Protein AF-A0A949H451-F1 (afdb_monomer_lite)

Radius of gyration: 16.6 Å; chains: 1; bounding box: 36×26×42 Å

pLDDT: mean 83.33, std 15.46, range [43.34, 97.88]

Structure (mmCIF, N/CA/C/O backbone):
data_AF-A0A949H451-F1
#
_entry.id   AF-A0A949H451-F1
#
loop_
_atom_site.group_PDB
_atom_site.id
_atom_site.type_symbol
_atom_site.label_atom_id
_atom_site.label_alt_id
_atom_site.label_comp_id
_atom_site.label_asym_id
_atom_site.label_entity_id
_atom_site.label_seq_id
_atom_site.pdbx_PDB_ins_code
_atom_site.Cartn_x
_atom_site.Cartn_y
_atom_site.Cartn_z
_atom_site.occupancy
_atom_site.B_iso_or_equiv
_atom_site.auth_seq_id
_atom_site.auth_comp_id
_atom_site.auth_asym_id
_atom_site.auth_atom_id
_atom_site.pdbx_PDB_model_num
ATOM 1 N N . MET A 1 1 ? -3.075 10.455 18.807 1.00 43.34 1 MET A N 1
ATOM 2 C CA . MET A 1 1 ? -2.111 10.708 17.712 1.00 43.34 1 MET A CA 1
ATOM 3 C C . MET A 1 1 ? -2.907 11.272 16.547 1.00 43.34 1 MET A C 1
ATOM 5 O O . MET A 1 1 ? -3.841 10.615 16.111 1.00 43.34 1 MET A O 1
ATOM 9 N N . ASN A 1 2 ? -2.655 12.517 16.141 1.00 46.84 2 ASN A N 1
ATOM 10 C CA . ASN A 1 2 ? -3.501 13.207 15.161 1.00 46.84 2 ASN A CA 1
ATOM 11 C C . ASN A 1 2 ? -3.372 12.534 13.788 1.00 46.84 2 ASN A C 1
ATOM 13 O O . ASN A 1 2 ? -2.302 12.559 13.185 1.00 46.84 2 ASN A O 1
ATOM 17 N N . ALA A 1 3 ? -4.453 11.924 13.303 1.00 53.09 3 ALA A N 1
ATOM 18 C CA . ALA A 1 3 ? -4.528 11.433 11.934 1.00 53.09 3 ALA A CA 1
ATOM 19 C C . ALA A 1 3 ? -4.367 12.614 10.969 1.00 53.09 3 ALA A C 1
ATOM 21 O O . ALA A 1 3 ? -5.132 13.575 11.029 1.00 53.09 3 ALA A O 1
ATOM 22 N N . THR A 1 4 ? -3.358 12.560 10.101 1.00 57.19 4 THR A N 1
ATOM 23 C CA . THR A 1 4 ? -3.060 13.638 9.147 1.00 57.19 4 THR A CA 1
ATOM 24 C C . THR A 1 4 ? -4.027 13.609 7.960 1.00 57.19 4 THR A C 1
ATOM 26 O O . THR A 1 4 ? -4.313 14.650 7.380 1.00 57.19 4 THR A O 1
ATOM 29 N N . ILE A 1 5 ? -4.564 12.430 7.619 1.00 57.34 5 ILE A N 1
ATOM 30 C CA . ILE A 1 5 ? -5.566 12.253 6.562 1.00 57.34 5 ILE A CA 1
ATOM 31 C C . ILE A 1 5 ? -6.672 11.317 7.080 1.00 57.34 5 ILE A C 1
ATOM 33 O O . ILE A 1 5 ? -6.406 10.132 7.299 1.00 57.34 5 ILE A O 1
ATOM 37 N N . PRO A 1 6 ? -7.911 11.794 7.292 1.00 57.16 6 PRO A N 1
ATOM 38 C CA . PRO A 1 6 ? -9.023 10.914 7.630 1.00 57.16 6 PRO A CA 1
ATOM 39 C C . PRO A 1 6 ? -9.412 10.081 6.395 1.00 57.16 6 PRO A C 1
ATOM 41 O O . PRO A 1 6 ? -9.885 10.632 5.407 1.00 57.16 6 PRO A O 1
ATOM 44 N N . LEU A 1 7 ? -9.244 8.753 6.445 1.00 59.50 7 LEU A N 1
ATOM 45 C CA . LEU A 1 7 ? -9.737 7.831 5.401 1.00 59.50 7 LEU A CA 1
ATOM 46 C C . LEU A 1 7 ? -11.220 7.474 5.570 1.00 59.50 7 LEU A C 1
ATOM 48 O O . LEU A 1 7 ? -11.773 6.697 4.792 1.00 59.50 7 LEU A O 1
ATOM 52 N N . GLY A 1 8 ? -11.872 8.043 6.582 1.00 59.81 8 GLY A N 1
ATOM 53 C CA . GLY A 1 8 ? -13.260 7.771 6.922 1.00 59.81 8 GLY A CA 1
ATOM 54 C C . GLY A 1 8 ? -13.392 6.746 8.044 1.00 59.81 8 GLY A C 1
ATOM 55 O O . GLY A 1 8 ? -12.480 6.525 8.842 1.00 59.81 8 GLY A O 1
ATOM 56 N N . ARG A 1 9 ? -14.581 6.151 8.145 1.00 56.25 9 ARG A N 1
ATOM 57 C CA . ARG A 1 9 ? -14.957 5.258 9.242 1.00 56.25 9 ARG A CA 1
ATOM 58 C C . ARG A 1 9 ? -15.300 3.888 8.668 1.00 56.25 9 ARG A C 1
ATOM 60 O O . ARG A 1 9 ? -16.347 3.731 8.047 1.00 56.25 9 ARG A O 1
ATOM 67 N N . TRP A 1 10 ? -14.435 2.900 8.881 1.00 58.88 10 TRP A N 1
ATOM 68 C CA . TRP A 1 10 ? -14.700 1.517 8.481 1.00 58.88 10 TRP A CA 1
ATOM 69 C C . TRP A 1 10 ? -15.297 0.768 9.678 1.00 58.88 10 TRP A C 1
ATOM 71 O O . TRP A 1 10 ? -14.691 0.711 10.744 1.00 58.88 10 TRP A O 1
ATOM 81 N N . LEU A 1 11 ? -16.532 0.263 9.543 1.00 55.56 11 LEU A N 1
ATOM 82 C CA . LEU A 1 11 ? -17.250 -0.513 10.580 1.00 55.56 11 LEU A CA 1
ATOM 83 C C . LEU A 1 11 ? -17.347 0.157 11.973 1.00 55.56 11 LEU A C 1
ATOM 85 O O . LEU A 1 11 ? -17.488 -0.506 13.004 1.00 55.56 11 LEU A O 1
ATOM 89 N N . GLY A 1 12 ? -17.312 1.491 12.016 1.00 56.16 12 GLY A N 1
ATOM 90 C CA . GLY A 1 12 ? -17.405 2.266 13.255 1.00 56.16 12 GLY A CA 1
ATOM 91 C C . GLY A 1 12 ? -16.062 2.669 13.873 1.00 56.16 12 GLY A C 1
ATOM 92 O O . GLY A 1 12 ? -16.087 3.477 14.804 1.00 56.16 12 GLY A O 1
ATOM 93 N N . VAL A 1 13 ? -14.932 2.202 13.329 1.00 57.56 13 VAL A N 1
ATOM 94 C CA . VAL A 1 13 ? -13.567 2.553 13.757 1.00 57.56 13 VAL A CA 1
ATOM 95 C C . VAL A 1 13 ? -13.051 3.735 12.919 1.00 57.56 13 VAL A C 1
ATOM 97 O O . VAL A 1 13 ? -13.177 3.699 11.689 1.00 57.56 13 VAL A O 1
ATOM 100 N N . PRO A 1 14 ? -12.529 4.812 13.536 1.00 57.28 14 PRO A N 1
ATOM 101 C CA . PRO A 1 14 ? -11.919 5.914 12.799 1.00 57.28 14 PRO A CA 1
ATOM 102 C C . PRO A 1 14 ? -10.605 5.444 12.163 1.00 57.28 14 PRO A C 1
ATOM 104 O O . PRO A 1 14 ? -9.636 5.169 12.862 1.00 57.28 14 PRO A O 1
ATOM 107 N N . VAL A 1 15 ? -10.560 5.359 10.832 1.00 63.19 15 VAL A N 1
ATOM 108 C CA . VAL A 1 15 ? -9.332 5.019 10.104 1.00 63.19 15 VAL A CA 1
ATOM 109 C C . VAL A 1 15 ? -8.664 6.319 9.674 1.00 63.19 15 VAL A C 1
ATOM 111 O O . VAL A 1 15 ? -9.201 7.086 8.872 1.00 63.19 15 VAL A O 1
ATOM 114 N N . GLY A 1 16 ? -7.485 6.583 10.226 1.00 63.91 16 GLY A N 1
ATOM 115 C CA . GLY A 1 16 ? -6.671 7.745 9.895 1.00 63.91 16 GLY A CA 1
ATOM 116 C C . GLY A 1 16 ? -5.323 7.325 9.328 1.00 63.91 16 GLY A C 1
ATOM 117 O O . GLY A 1 16 ? -4.610 6.556 9.967 1.00 63.91 16 GLY A O 1
ATOM 118 N N . LEU A 1 17 ? -4.942 7.852 8.161 1.00 68.56 17 LEU A N 1
ATOM 119 C CA . LEU A 1 17 ? -3.564 7.736 7.694 1.00 68.56 17 LEU A CA 1
ATOM 120 C C . LEU A 1 17 ? -2.718 8.756 8.436 1.00 68.56 17 LEU A C 1
ATOM 122 O O . LEU A 1 17 ? -2.972 9.965 8.383 1.00 68.56 17 LEU A O 1
ATOM 126 N N . HIS A 1 18 ? -1.667 8.272 9.073 1.00 79.25 18 HIS A N 1
ATOM 127 C CA . HIS A 1 18 ? -0.555 9.124 9.439 1.00 79.25 18 HIS A CA 1
ATOM 128 C C . HIS A 1 18 ? 0.402 9.225 8.245 1.00 79.25 18 HIS A C 1
ATOM 130 O O . HIS A 1 18 ? 0.556 8.261 7.492 1.00 79.25 18 HIS A O 1
ATOM 136 N N . TRP A 1 19 ? 1.063 10.371 8.063 1.00 77.81 19 TRP A N 1
ATOM 137 C CA . TRP A 1 19 ? 2.017 10.576 6.960 1.00 77.81 19 TRP A CA 1
ATOM 138 C C . TRP A 1 19 ? 3.120 9.500 6.922 1.00 77.81 19 TRP A C 1
ATOM 140 O O . TRP A 1 19 ? 3.626 9.156 5.854 1.00 77.81 19 TRP A O 1
ATOM 150 N N . SER A 1 20 ? 3.436 8.918 8.085 1.00 81.81 20 SER A N 1
ATOM 151 C CA . SER A 1 20 ? 4.385 7.814 8.226 1.00 81.81 20 SER A CA 1
ATOM 152 C C . SER A 1 20 ? 3.992 6.583 7.414 1.00 81.81 20 SER A C 1
ATOM 154 O O . SER A 1 20 ? 4.876 5.881 6.951 1.00 81.81 20 SER A O 1
ATOM 156 N N . VAL A 1 21 ? 2.701 6.332 7.174 1.00 86.56 21 VAL A N 1
ATOM 157 C CA . VAL A 1 21 ? 2.261 5.208 6.336 1.00 86.56 21 VAL A CA 1
ATOM 158 C C . VAL A 1 21 ? 2.684 5.407 4.887 1.00 86.56 21 VAL A C 1
ATOM 160 O O . VAL A 1 21 ? 3.213 4.482 4.278 1.00 86.56 21 VAL A O 1
ATOM 163 N N . LEU A 1 22 ? 2.493 6.610 4.338 1.00 87.19 22 LEU A N 1
ATOM 164 C CA . LEU A 1 22 ? 2.935 6.914 2.976 1.00 87.19 22 LEU A CA 1
ATOM 165 C C . LEU A 1 22 ? 4.456 6.780 2.863 1.00 87.19 22 LEU A C 1
ATOM 167 O O . LEU A 1 22 ? 4.942 6.203 1.894 1.00 87.19 22 LEU A O 1
ATOM 171 N N . LEU A 1 23 ? 5.194 7.233 3.885 1.00 91.06 23 LEU A N 1
ATOM 172 C CA . LEU A 1 23 ? 6.640 7.030 3.964 1.00 91.06 23 LEU A CA 1
ATOM 173 C C . LEU A 1 23 ? 7.001 5.534 3.983 1.00 91.06 23 LEU A C 1
ATOM 175 O O . LEU A 1 23 ? 7.868 5.110 3.225 1.00 91.06 23 LEU A O 1
ATOM 179 N N . THR A 1 24 ? 6.338 4.722 4.808 1.00 91.00 24 THR A N 1
ATOM 180 C CA . THR A 1 24 ? 6.592 3.277 4.892 1.00 91.00 24 THR A CA 1
ATOM 181 C C . THR A 1 24 ? 6.280 2.569 3.575 1.00 91.00 24 THR A C 1
ATOM 183 O O . THR A 1 24 ? 7.094 1.778 3.107 1.00 91.00 24 THR A O 1
ATOM 186 N N . VAL A 1 25 ? 5.147 2.875 2.936 1.00 93.44 25 VAL A N 1
ATOM 187 C CA . VAL A 1 25 ? 4.778 2.315 1.625 1.00 93.44 25 VAL A CA 1
ATOM 188 C C . VAL A 1 25 ? 5.808 2.698 0.560 1.00 93.44 25 VAL A C 1
ATOM 190 O O . VAL A 1 25 ? 6.210 1.840 -0.223 1.00 93.44 25 VAL A O 1
ATOM 193 N N . ALA A 1 26 ? 6.280 3.949 0.554 1.00 94.31 26 ALA A N 1
ATOM 194 C CA . ALA A 1 26 ? 7.308 4.415 -0.376 1.00 94.31 26 ALA A CA 1
ATOM 195 C C . ALA A 1 26 ? 8.663 3.724 -0.152 1.00 94.31 26 ALA A C 1
ATOM 197 O O . ALA A 1 26 ? 9.313 3.333 -1.123 1.00 94.31 26 ALA A O 1
ATOM 198 N N . LEU A 1 27 ? 9.067 3.526 1.108 1.00 96.50 27 LEU A N 1
ATOM 199 C CA . LEU A 1 27 ? 10.284 2.788 1.454 1.00 96.50 27 LEU A CA 1
ATOM 200 C C . LEU A 1 27 ? 10.196 1.337 0.974 1.00 96.50 27 LEU A C 1
ATOM 202 O O . LEU A 1 27 ? 11.074 0.892 0.244 1.00 96.50 27 LEU A O 1
ATOM 206 N N . ILE A 1 28 ? 9.106 0.632 1.294 1.00 96.44 28 ILE A N 1
ATOM 207 C CA . ILE A 1 28 ? 8.899 -0.759 0.863 1.00 96.44 28 ILE A CA 1
ATOM 208 C C . ILE A 1 28 ? 8.880 -0.858 -0.667 1.00 96.44 28 ILE A C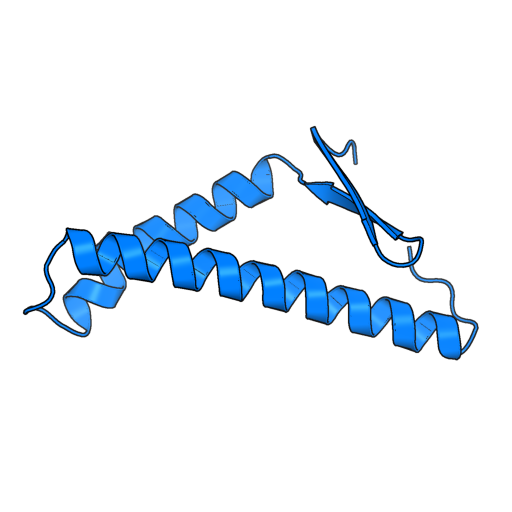 1
ATOM 210 O O . ILE A 1 28 ? 9.552 -1.719 -1.232 1.00 96.44 28 ILE A O 1
ATOM 214 N N . ALA A 1 29 ? 8.142 0.028 -1.346 1.00 97.19 29 ALA A N 1
ATOM 215 C CA . ALA A 1 29 ? 8.049 0.028 -2.805 1.00 97.19 29 ALA A CA 1
ATOM 216 C C . ALA A 1 29 ? 9.419 0.238 -3.462 1.00 97.19 29 ALA A C 1
ATOM 218 O O . ALA A 1 29 ? 9.764 -0.495 -4.385 1.00 97.19 29 ALA A O 1
ATOM 219 N N . THR A 1 30 ? 10.208 1.195 -2.964 1.00 97.50 30 THR A N 1
ATOM 220 C CA . THR A 1 30 ? 11.554 1.477 -3.484 1.00 97.50 30 THR A CA 1
ATOM 221 C C . THR A 1 30 ? 12.498 0.300 -3.244 1.00 97.50 30 THR A C 1
ATOM 223 O O . THR A 1 30 ? 13.166 -0.137 -4.175 1.00 97.50 30 THR A O 1
ATOM 226 N N . THR A 1 31 ? 12.511 -0.279 -2.038 1.00 97.25 31 THR A N 1
ATOM 227 C CA . THR A 1 31 ? 13.342 -1.456 -1.729 1.00 97.25 31 THR A CA 1
ATOM 228 C C . THR A 1 31 ? 12.991 -2.647 -2.622 1.00 97.25 31 THR A C 1
ATOM 230 O O . THR A 1 31 ? 13.882 -3.331 -3.127 1.00 97.25 31 THR A O 1
ATOM 233 N N . LEU A 1 32 ? 11.699 -2.887 -2.866 1.00 96.88 32 LEU A N 1
ATOM 234 C CA . LEU A 1 32 ? 11.262 -3.936 -3.785 1.00 96.88 32 LEU A CA 1
ATOM 235 C C . LEU A 1 32 ? 11.705 -3.644 -5.219 1.00 96.88 32 LEU A C 1
ATOM 237 O O . LEU A 1 32 ? 12.252 -4.522 -5.877 1.00 96.88 32 LEU A O 1
ATOM 241 N N . ALA A 1 33 ? 11.484 -2.421 -5.695 1.00 96.50 33 ALA A N 1
ATOM 242 C CA . ALA A 1 33 ? 11.731 -2.050 -7.080 1.00 96.50 33 ALA A CA 1
ATOM 243 C C . ALA A 1 33 ? 13.220 -1.980 -7.444 1.00 96.50 33 ALA A C 1
ATOM 245 O O . ALA A 1 33 ? 13.572 -2.290 -8.581 1.00 96.50 33 ALA A O 1
ATOM 246 N N . GLU A 1 34 ? 14.078 -1.554 -6.515 1.00 96.06 34 GLU A N 1
ATOM 247 C CA . GLU A 1 34 ? 15.495 -1.287 -6.795 1.00 96.06 34 GLU A CA 1
ATOM 248 C C . GLU A 1 34 ? 16.448 -2.372 -6.293 1.00 96.06 34 GLU A C 1
ATOM 250 O O . GLU A 1 34 ? 17.570 -2.450 -6.785 1.00 96.06 34 GLU A O 1
ATOM 255 N N . SER A 1 35 ? 16.029 -3.213 -5.344 1.00 95.12 35 SER A N 1
ATOM 256 C CA . SER A 1 35 ? 16.893 -4.258 -4.780 1.00 95.12 35 SER A CA 1
ATOM 257 C C . SER A 1 35 ? 16.311 -5.648 -4.997 1.00 95.12 35 SER A C 1
ATOM 259 O O . SER A 1 35 ? 16.902 -6.455 -5.703 1.00 95.12 35 SER A O 1
ATOM 261 N N . VAL A 1 36 ? 15.121 -5.918 -4.457 1.00 96.31 36 VAL A N 1
ATOM 262 C CA . VAL A 1 36 ? 14.603 -7.294 -4.379 1.00 96.31 36 VAL A CA 1
ATOM 263 C C . VAL A 1 36 ? 14.164 -7.831 -5.743 1.00 96.31 36 VAL A C 1
ATOM 265 O O . VAL A 1 36 ? 14.577 -8.913 -6.143 1.00 96.31 36 VAL A O 1
ATOM 268 N N . LEU A 1 37 ? 13.317 -7.101 -6.474 1.00 95.12 37 LEU A N 1
ATOM 269 C CA . LEU A 1 37 ? 12.755 -7.582 -7.741 1.00 95.12 37 LEU A CA 1
ATOM 270 C C . LEU A 1 37 ? 13.808 -7.710 -8.855 1.00 95.12 37 LEU A C 1
ATOM 272 O O . LEU A 1 37 ? 13.786 -8.735 -9.533 1.00 95.12 37 LEU A O 1
ATOM 276 N N . PRO A 1 38 ? 14.752 -6.762 -9.029 1.00 94.69 38 PRO A N 1
ATOM 277 C CA . PRO A 1 38 ? 15.843 -6.932 -9.990 1.00 94.69 38 PRO A CA 1
ATOM 278 C C . PRO A 1 38 ? 16.794 -8.088 -9.648 1.00 94.69 38 PRO A C 1
ATOM 280 O O . PRO A 1 38 ? 17.378 -8.675 -10.552 1.00 94.69 38 PRO A O 1
ATOM 283 N N . GLU A 1 39 ? 16.969 -8.418 -8.363 1.00 94.69 39 GLU A N 1
ATOM 284 C CA . GLU A 1 39 ? 17.783 -9.567 -7.941 1.00 94.69 39 GLU A CA 1
ATOM 285 C C . GLU A 1 39 ? 17.068 -10.903 -8.204 1.00 94.69 39 GLU A C 1
ATOM 287 O O . GLU A 1 39 ? 17.704 -11.878 -8.600 1.00 94.69 39 GLU A O 1
ATOM 292 N N . LEU A 1 40 ? 15.739 -10.942 -8.039 1.00 94.00 40 LEU A N 1
ATOM 293 C CA . LEU A 1 40 ? 14.915 -12.124 -8.322 1.00 94.00 40 LEU A CA 1
ATOM 294 C C . LEU A 1 40 ? 14.744 -12.395 -9.822 1.00 94.00 40 LEU A C 1
ATOM 296 O O . LEU A 1 40 ? 14.737 -13.554 -10.235 1.00 94.00 40 LEU A O 1
ATOM 300 N N . ASP A 1 41 ? 14.592 -11.343 -10.627 1.00 92.50 41 ASP A N 1
ATOM 301 C CA . ASP A 1 41 ? 14.516 -11.424 -12.086 1.00 92.50 41 ASP A CA 1
ATOM 302 C C . ASP A 1 41 ? 15.368 -10.316 -12.732 1.00 92.50 41 ASP A C 1
ATOM 304 O O . ASP A 1 41 ? 14.874 -9.216 -13.004 1.00 92.50 41 ASP A O 1
ATOM 308 N N . PRO A 1 42 ? 16.647 -10.604 -13.037 1.00 88.94 42 PRO A N 1
ATOM 309 C CA . PRO A 1 4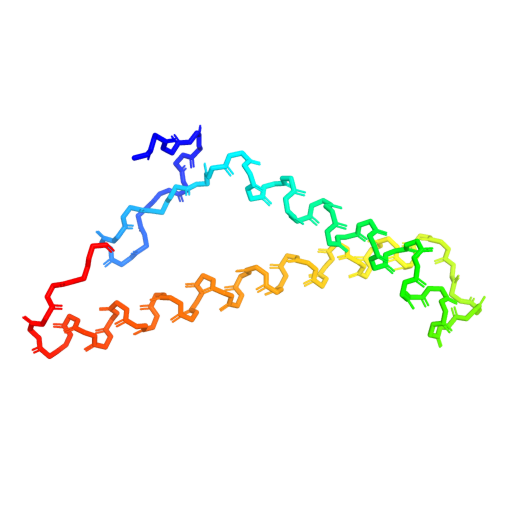2 ? 17.537 -9.655 -13.705 1.00 88.94 42 PRO A CA 1
ATOM 310 C C . PRO A 1 42 ? 17.074 -9.242 -15.111 1.00 88.94 42 PRO A C 1
ATOM 312 O O . PRO A 1 42 ? 17.571 -8.254 -15.651 1.00 88.94 42 PRO A O 1
ATOM 315 N N . GLY A 1 43 ? 16.158 -10.000 -15.729 1.00 92.44 43 GLY A N 1
ATOM 316 C CA . GLY A 1 43 ? 15.577 -9.686 -17.035 1.00 92.44 43 GLY A CA 1
ATOM 317 C C . GLY A 1 43 ? 14.390 -8.722 -16.964 1.00 92.44 43 GLY A C 1
ATOM 318 O O . GLY A 1 43 ? 13.956 -8.209 -18.001 1.00 92.44 43 GLY A O 1
ATOM 319 N N . ALA A 1 44 ? 13.865 -8.448 -15.766 1.00 91.56 44 ALA A N 1
ATOM 320 C CA . ALA A 1 44 ? 12.727 -7.567 -15.584 1.00 91.56 44 ALA A CA 1
ATOM 321 C C . ALA A 1 44 ? 13.082 -6.110 -15.913 1.00 91.56 44 ALA A C 1
ATOM 323 O O . ALA A 1 44 ? 14.100 -5.553 -15.499 1.00 91.56 44 ALA A O 1
ATOM 324 N N . THR A 1 45 ? 12.193 -5.443 -16.650 1.00 95.75 45 THR A N 1
ATOM 325 C CA . THR A 1 45 ? 12.345 -4.007 -16.914 1.00 95.75 45 THR A CA 1
ATOM 326 C C . THR A 1 45 ? 12.189 -3.202 -15.623 1.00 95.75 45 THR A C 1
ATOM 328 O O . THR A 1 45 ? 11.348 -3.512 -14.777 1.00 95.75 45 THR A O 1
ATOM 331 N N . ARG A 1 46 ? 12.932 -2.093 -15.499 1.00 93.81 46 ARG A N 1
ATOM 332 C CA . ARG A 1 46 ? 12.841 -1.201 -14.329 1.00 93.81 46 ARG A CA 1
ATOM 333 C C . ARG A 1 46 ? 11.402 -0.747 -14.056 1.00 93.81 46 ARG A C 1
ATOM 335 O O . ARG A 1 46 ? 10.993 -0.655 -12.905 1.00 93.81 46 ARG A O 1
ATOM 342 N N . THR A 1 47 ? 10.621 -0.483 -15.101 1.00 96.06 47 THR A N 1
ATOM 343 C CA . THR A 1 47 ? 9.205 -0.109 -14.981 1.00 96.06 47 THR A CA 1
ATOM 344 C C . THR A 1 47 ? 8.356 -1.234 -14.395 1.00 96.06 47 THR A C 1
ATOM 346 O O . THR A 1 47 ? 7.543 -0.961 -13.516 1.00 96.06 47 THR A O 1
ATOM 349 N N . ALA A 1 48 ? 8.565 -2.485 -14.818 1.00 96.25 48 ALA A N 1
ATOM 350 C CA . ALA A 1 48 ? 7.869 -3.637 -14.249 1.00 96.25 48 ALA A CA 1
ATOM 351 C C . ALA A 1 48 ? 8.188 -3.809 -12.755 1.00 96.25 48 ALA A C 1
ATOM 353 O O . ALA A 1 48 ? 7.262 -3.972 -11.961 1.00 96.25 48 ALA A O 1
ATOM 354 N N . CYS A 1 49 ? 9.459 -3.674 -12.355 1.00 96.38 49 CYS A N 1
ATOM 355 C CA . CYS A 1 49 ? 9.860 -3.740 -10.945 1.00 96.38 49 CYS A CA 1
ATOM 356 C C . CYS A 1 49 ? 9.204 -2.638 -10.103 1.00 96.38 49 CYS A C 1
ATOM 358 O O . CYS A 1 49 ? 8.710 -2.907 -9.012 1.00 96.38 49 CYS A O 1
ATOM 360 N N . TRP A 1 50 ? 9.127 -1.407 -10.616 1.00 96.94 50 TRP A N 1
ATOM 361 C CA . TRP A 1 50 ? 8.452 -0.305 -9.922 1.00 96.94 50 TRP A CA 1
ATOM 362 C C . TRP A 1 50 ? 6.943 -0.510 -9.791 1.00 96.94 50 TRP A C 1
ATOM 364 O O . TRP A 1 50 ? 6.394 -0.312 -8.707 1.00 96.94 50 TRP A O 1
ATOM 374 N N . VAL A 1 51 ? 6.267 -0.940 -10.862 1.00 97.44 51 VAL A N 1
ATOM 375 C CA . VAL A 1 51 ? 4.826 -1.233 -10.821 1.00 97.44 51 VAL A CA 1
ATOM 376 C C . VAL A 1 51 ? 4.542 -2.348 -9.817 1.00 97.44 51 VAL A C 1
ATOM 378 O O . VAL A 1 51 ? 3.683 -2.187 -8.951 1.00 97.44 51 VAL A O 1
ATOM 381 N N . ALA A 1 52 ? 5.295 -3.447 -9.881 1.00 96.94 52 ALA A N 1
ATOM 382 C CA . ALA A 1 52 ? 5.151 -4.554 -8.946 1.00 96.94 52 ALA A CA 1
ATOM 383 C C . ALA A 1 52 ? 5.456 -4.126 -7.503 1.00 96.94 52 ALA A C 1
ATOM 385 O O . ALA A 1 52 ? 4.668 -4.424 -6.611 1.00 96.94 52 ALA A O 1
ATOM 386 N N . GLY A 1 53 ? 6.533 -3.370 -7.265 1.00 96.81 53 GLY A N 1
ATOM 387 C CA . GLY A 1 53 ? 6.903 -2.878 -5.936 1.00 96.81 53 GLY A CA 1
ATOM 388 C C . GLY A 1 53 ? 5.813 -2.021 -5.287 1.00 96.81 53 GLY A C 1
ATOM 389 O O . GLY A 1 53 ? 5.493 -2.224 -4.116 1.00 96.81 53 GLY A O 1
ATOM 390 N N . VAL A 1 54 ? 5.188 -1.117 -6.050 1.00 96.88 54 VAL A N 1
ATOM 391 C CA . VAL A 1 54 ? 4.056 -0.300 -5.574 1.00 96.88 54 VAL A CA 1
ATOM 392 C C . VAL A 1 54 ? 2.815 -1.154 -5.312 1.00 96.88 54 VAL A C 1
ATOM 394 O O . VAL A 1 54 ? 2.162 -0.991 -4.285 1.00 96.88 54 VAL A O 1
ATOM 397 N N . VAL A 1 55 ? 2.474 -2.081 -6.211 1.00 97.88 55 VAL A N 1
ATOM 398 C CA . VAL A 1 55 ? 1.306 -2.958 -6.023 1.00 97.88 55 VAL A CA 1
ATOM 399 C C . VAL A 1 55 ? 1.482 -3.837 -4.785 1.00 97.88 55 VAL A C 1
ATOM 401 O O . VAL A 1 55 ? 0.579 -3.913 -3.953 1.00 97.88 55 VAL A O 1
ATOM 404 N N . ILE A 1 56 ? 2.652 -4.460 -4.627 1.00 97.31 56 ILE A N 1
ATOM 405 C CA . ILE A 1 56 ? 2.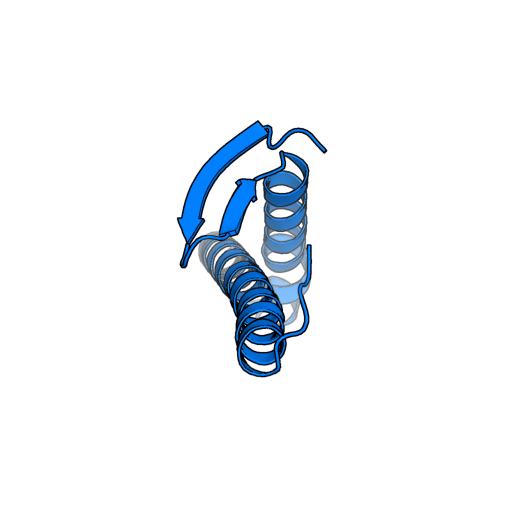968 -5.326 -3.489 1.00 97.31 56 ILE A CA 1
ATOM 406 C C . ILE A 1 56 ? 2.908 -4.534 -2.182 1.00 97.31 56 ILE A C 1
ATOM 408 O O . ILE A 1 56 ? 2.279 -4.997 -1.232 1.00 97.31 56 ILE A O 1
ATOM 412 N N . SER A 1 57 ? 3.509 -3.341 -2.116 1.00 96.06 57 SER A N 1
ATOM 413 C CA . SER A 1 57 ? 3.517 -2.541 -0.886 1.00 96.06 57 SER A CA 1
ATOM 414 C C . SER A 1 57 ? 2.112 -2.085 -0.473 1.00 96.06 57 SER A C 1
ATOM 416 O O . SER A 1 57 ? 1.774 -2.138 0.711 1.00 96.06 57 SER A O 1
ATOM 418 N N . VAL A 1 58 ? 1.263 -1.709 -1.437 1.00 94.00 58 VAL A N 1
ATOM 419 C CA . VAL A 1 58 ? -0.139 -1.337 -1.187 1.00 94.00 58 VAL A CA 1
ATOM 420 C C . VAL A 1 58 ? -0.954 -2.536 -0.703 1.00 94.00 58 VAL A C 1
ATOM 422 O O . VAL A 1 58 ? -1.660 -2.423 0.300 1.00 94.00 58 VAL A O 1
ATOM 425 N N . VAL A 1 59 ? -0.847 -3.690 -1.369 1.00 96.19 59 VAL A N 1
ATOM 426 C CA . VAL A 1 59 ? -1.561 -4.916 -0.968 1.00 96.19 59 VAL A CA 1
ATOM 427 C C . VAL A 1 59 ? -1.100 -5.394 0.408 1.00 96.19 59 VAL A C 1
ATOM 429 O O . VAL A 1 59 ? -1.930 -5.751 1.244 1.00 96.19 59 VAL A O 1
ATOM 432 N N . PHE A 1 60 ? 0.205 -5.350 0.678 1.00 94.50 60 PHE A N 1
ATOM 433 C CA . PHE A 1 60 ? 0.771 -5.680 1.982 1.00 94.50 60 PHE A CA 1
ATOM 434 C C . PHE A 1 60 ? 0.187 -4.793 3.085 1.00 94.50 60 PHE A C 1
ATOM 436 O O . PHE A 1 60 ? -0.313 -5.300 4.089 1.00 94.50 60 PHE A O 1
ATOM 443 N N . PHE A 1 61 ? 0.173 -3.473 2.883 1.00 90.88 61 PHE A N 1
ATOM 444 C CA . PHE A 1 61 ? -0.390 -2.556 3.869 1.00 90.88 61 PHE A CA 1
ATOM 445 C C . PHE A 1 61 ? -1.900 -2.768 4.061 1.00 90.88 61 PHE A C 1
ATOM 447 O O . PHE A 1 61 ? -2.385 -2.785 5.192 1.00 90.88 61 PHE A O 1
ATOM 454 N N . ALA A 1 62 ? -2.646 -3.002 2.977 1.00 89.62 62 ALA A N 1
ATOM 455 C CA . ALA A 1 62 ? -4.065 -3.339 3.053 1.00 89.62 62 ALA A CA 1
ATOM 456 C C . ALA A 1 62 ? -4.311 -4.625 3.865 1.00 89.62 62 ALA A C 1
ATOM 458 O O . ALA A 1 62 ? -5.254 -4.677 4.654 1.00 89.62 62 ALA A O 1
ATOM 459 N N . SER A 1 63 ? -3.441 -5.633 3.735 1.00 93.50 63 SER A N 1
ATOM 460 C CA . SER A 1 63 ? -3.501 -6.855 4.543 1.00 93.50 63 SER A CA 1
ATOM 461 C C . SER A 1 63 ? -3.267 -6.584 6.028 1.00 93.50 63 SER A C 1
ATOM 463 O O . SER A 1 63 ? -3.940 -7.195 6.854 1.00 93.50 63 SER A O 1
ATOM 465 N N . LEU A 1 64 ? -2.345 -5.684 6.386 1.00 90.88 64 LEU A N 1
ATOM 466 C CA . LEU A 1 64 ? -2.121 -5.301 7.784 1.00 90.88 64 LEU A CA 1
ATOM 467 C C . LEU A 1 64 ? -3.352 -4.608 8.371 1.00 90.88 64 LEU A C 1
ATOM 469 O O . LEU A 1 64 ? -3.816 -4.982 9.442 1.00 90.88 64 LEU A O 1
ATOM 473 N N . VAL A 1 65 ? -3.941 -3.659 7.638 1.00 86.62 65 VAL A N 1
ATOM 474 C CA . VAL A 1 65 ? -5.181 -2.993 8.070 1.00 86.62 65 VAL A CA 1
ATOM 475 C C . VAL A 1 65 ? -6.314 -4.005 8.244 1.00 86.62 65 VAL A C 1
ATOM 477 O O . VAL A 1 65 ? -7.041 -3.954 9.234 1.00 86.62 65 VAL A O 1
ATOM 480 N N . ALA A 1 66 ? -6.458 -4.947 7.309 1.00 87.56 66 ALA A N 1
ATOM 481 C CA . ALA A 1 66 ? -7.459 -6.004 7.406 1.00 87.56 66 ALA A CA 1
ATOM 482 C C . ALA A 1 66 ? -7.213 -6.936 8.607 1.00 87.56 66 ALA A C 1
ATOM 484 O O . ALA A 1 66 ? -8.171 -7.335 9.269 1.00 87.56 66 ALA A O 1
ATOM 485 N N . HIS A 1 67 ? -5.951 -7.259 8.905 1.00 88.50 67 HIS A N 1
ATOM 486 C CA . HIS A 1 67 ? -5.556 -8.077 10.051 1.00 88.50 67 HIS A CA 1
ATOM 487 C C . HIS A 1 67 ? -5.921 -7.408 11.381 1.00 88.50 67 HIS A C 1
ATOM 489 O O . HIS A 1 67 ? -6.589 -8.019 12.214 1.00 88.50 67 HIS A O 1
ATOM 495 N N . GLU A 1 68 ? -5.563 -6.135 11.551 1.00 87.19 68 GLU A N 1
ATOM 496 C CA . GLU A 1 68 ? -5.900 -5.370 12.756 1.00 87.19 68 GLU A CA 1
ATOM 497 C C . GLU A 1 68 ? -7.414 -5.204 12.915 1.00 87.19 68 GLU A C 1
ATOM 499 O O . GLU A 1 68 ? -7.969 -5.420 13.992 1.00 87.19 68 GLU A O 1
ATOM 504 N N . LEU A 1 69 ? -8.122 -4.921 11.817 1.00 84.75 69 LEU A N 1
ATOM 505 C CA . LEU A 1 69 ? -9.577 -4.816 11.836 1.00 84.75 69 LEU A CA 1
ATOM 506 C C . LEU A 1 69 ? -10.239 -6.139 12.246 1.00 84.75 69 LEU A C 1
ATOM 508 O O . LEU A 1 69 ? -11.241 -6.128 12.966 1.00 84.75 69 LEU A O 1
ATOM 512 N N . ALA A 1 70 ? -9.691 -7.279 11.821 1.00 87.06 70 ALA A N 1
ATOM 513 C CA . ALA A 1 70 ? -10.177 -8.584 12.245 1.00 87.06 70 ALA A CA 1
ATOM 514 C C . ALA A 1 70 ? -10.035 -8.768 13.765 1.00 87.06 70 ALA A C 1
ATOM 516 O O . ALA A 1 70 ? -10.996 -9.208 14.399 1.00 87.06 70 ALA A O 1
ATOM 517 N N . HIS A 1 71 ? -8.909 -8.362 14.364 1.00 89.19 71 HIS A N 1
ATOM 518 C CA . HIS A 1 71 ? -8.735 -8.377 15.823 1.00 89.19 71 HIS A CA 1
ATOM 519 C C . HIS A 1 71 ? -9.781 -7.520 16.529 1.00 89.19 71 HIS A C 1
ATOM 521 O O . HIS A 1 71 ? -10.445 -8.000 17.450 1.00 89.19 71 HIS A O 1
ATOM 527 N N . THR A 1 72 ? -10.013 -6.290 16.060 1.00 84.81 72 THR A N 1
ATOM 528 C CA . THR A 1 72 ? -11.024 -5.403 16.652 1.00 84.81 72 THR A CA 1
ATOM 529 C C . THR A 1 72 ? -12.433 -5.990 16.529 1.00 84.81 72 THR A C 1
ATOM 531 O O . THR A 1 72 ? -13.212 -5.953 17.482 1.00 84.81 72 THR A O 1
ATOM 534 N N . ILE A 1 73 ? -12.786 -6.565 15.373 1.00 85.12 73 ILE A N 1
ATOM 535 C CA . ILE A 1 73 ? -14.093 -7.205 15.156 1.00 85.12 73 ILE A CA 1
ATOM 536 C C . ILE A 1 73 ? -14.272 -8.401 16.098 1.00 85.12 73 ILE A C 1
ATOM 538 O O . ILE A 1 73 ? -15.333 -8.543 16.714 1.00 85.12 73 ILE A O 1
ATOM 542 N N . VAL A 1 74 ? -13.257 -9.259 16.218 1.00 88.69 74 VAL A N 1
ATOM 543 C CA . VAL A 1 74 ? -13.298 -10.444 17.083 1.00 88.69 74 VAL A CA 1
ATOM 544 C C . VAL A 1 74 ? -13.412 -10.038 18.550 1.00 88.69 74 VAL A C 1
ATOM 546 O O . VAL A 1 74 ? -14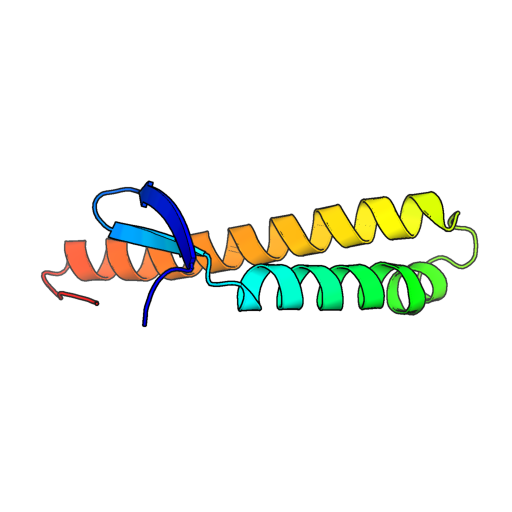.256 -10.584 19.260 1.00 88.69 74 VAL A O 1
ATOM 549 N N . ALA A 1 75 ? -12.648 -9.050 19.003 1.00 86.62 75 ALA A N 1
ATOM 550 C CA . ALA A 1 75 ? -12.715 -8.570 20.378 1.00 86.62 75 ALA A CA 1
ATOM 551 C C . ALA A 1 75 ? -14.066 -7.917 20.711 1.00 86.62 75 ALA A C 1
ATOM 553 O O . ALA A 1 75 ? -14.680 -8.262 21.724 1.00 86.62 75 ALA A O 1
ATOM 554 N N . ARG A 1 76 ? -14.612 -7.086 19.807 1.00 82.44 76 ARG A N 1
ATOM 555 C CA . ARG A 1 76 ? -15.954 -6.500 19.973 1.00 82.44 76 ARG A CA 1
ATOM 556 C C . ARG A 1 76 ? -17.047 -7.561 20.056 1.00 82.44 76 ARG A C 1
ATOM 558 O O . ARG A 1 76 ? -17.985 -7.396 20.832 1.00 82.44 76 ARG A O 1
ATOM 565 N N . ARG A 1 77 ? -16.932 -8.661 19.300 1.00 82.62 77 ARG A N 1
ATOM 566 C CA . ARG A 1 77 ? -17.867 -9.798 19.406 1.00 82.62 77 ARG A CA 1
ATOM 567 C C . ARG A 1 77 ? -17.823 -10.488 20.771 1.00 82.62 77 ARG A C 1
ATOM 569 O O . ARG A 1 77 ? -18.840 -11.030 21.183 1.00 82.62 77 ARG A O 1
ATOM 576 N N . HIS A 1 78 ? -16.692 -10.438 21.469 1.00 85.62 78 HIS A N 1
ATOM 577 C CA . HIS A 1 78 ? -16.529 -10.997 22.814 1.00 85.62 78 HIS A CA 1
ATOM 578 C C . HIS A 1 78 ? -16.738 -9.959 23.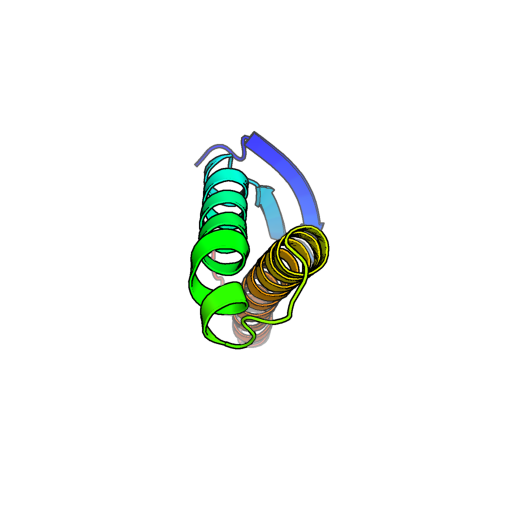931 1.00 85.62 78 HIS A C 1
ATOM 580 O O . HIS A 1 78 ? -16.440 -10.235 25.088 1.00 85.62 78 HIS A O 1
ATOM 586 N N . GLY A 1 79 ? -17.254 -8.767 23.607 1.00 81.00 79 GLY A N 1
ATOM 587 C CA . GLY A 1 79 ? -17.513 -7.708 24.587 1.00 81.00 79 GLY A CA 1
ATOM 588 C C . GLY A 1 79 ? -16.256 -7.007 25.112 1.00 81.00 79 GLY A C 1
ATOM 589 O O . GLY A 1 79 ? -16.345 -6.249 26.073 1.00 81.00 79 GLY A O 1
ATOM 590 N N . ILE A 1 80 ? -15.099 -7.233 24.486 1.00 77.06 80 ILE A N 1
ATOM 591 C CA . ILE A 1 80 ? -13.835 -6.589 24.844 1.00 77.06 80 ILE A CA 1
ATOM 592 C C . ILE A 1 80 ? -13.676 -5.357 23.950 1.00 77.06 80 ILE A C 1
ATOM 594 O O . ILE A 1 80 ? -13.605 -5.469 22.724 1.00 77.06 80 ILE A O 1
ATOM 598 N N . ALA A 1 81 ? -13.666 -4.172 24.560 1.00 65.88 81 ALA A N 1
ATOM 599 C CA . ALA A 1 81 ? -13.338 -2.940 23.854 1.00 65.88 81 ALA A CA 1
ATOM 600 C C . ALA A 1 81 ? -11.830 -2.913 23.567 1.00 65.88 81 ALA A C 1
ATOM 602 O O . ALA A 1 81 ? -11.026 -3.145 24.467 1.00 65.88 81 ALA A O 1
ATOM 603 N N . VAL A 1 82 ? -11.472 -2.656 22.31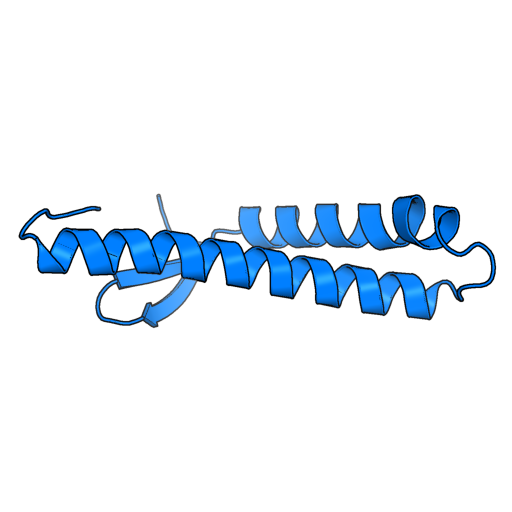1 1.00 62.62 82 VAL A N 1
ATOM 604 C CA . VAL A 1 82 ? -10.090 -2.460 21.859 1.00 62.62 82 VAL A CA 1
ATOM 605 C C . VAL A 1 82 ? -10.054 -1.089 21.203 1.00 62.62 82 VAL A C 1
ATOM 607 O O . VAL A 1 82 ? -10.915 -0.817 20.358 1.00 62.62 82 VAL A O 1
ATOM 610 N N . ASP A 1 83 ? -9.129 -0.246 21.655 1.00 54.91 83 ASP A N 1
ATOM 611 C CA . ASP A 1 83 ? -8.903 1.118 21.159 1.00 54.91 83 ASP A CA 1
ATOM 612 C C . ASP A 1 83 ? -8.042 1.135 19.889 1.00 54.91 83 ASP A C 1
ATOM 614 O O . ASP A 1 83 ? -7.080 0.334 19.814 1.00 54.91 83 ASP A O 1
#

Sequence (83 aa):
MNATIPLGRWLGVPVGLHWSVLLTVALIATTLAESVLPELDPGATRTACWVAGVVISVVFFASLVAHELAHTIVARRHGIAVD

Secondary structure (DSSP, 8-state):
---SEEEEEETTEEEEE-HHHHHHHHHHHHHIIIIIHHHH-TTS-HHHHHHHHHHHHHHHHHHHHHHHHHHHHHHHHTT----

Foldseek 3Di:
DDQPAFPDADPNHGDGDDVVLVVQLVVQLCCQLPPVVCVVPVPDDSVRSNVVSNVVSVVVVVVVVVVVVVVCVVCVVVVHHDD